Protein AF-A0A1F4ZDS2-F1 (afdb_monomer)

InterPro domains:
  IPR008972 Cupredoxin [G3DSA:2.60.40.420] (63-162)
  IPR008972 Cupredoxin [SSF49503] (67-162)
  IPR028096 EfeO-type cupredoxin-like domain [PF13473] (69-161)
  IPR033138 Multicopper oxidases, conserved site [PS00079] (139-159)
  IPR050845 Copper-binding electron transfer protein [PTHR38439] (119-162)

Foldseek 3Di:
DDDDDDDDDDDPDPPPPPDPVVVVVVVVVVVVVVVVVVVVCVVPVPDDDPDDDDDDDDDPDDPPPDPPDQDEAEEEWEDEQLEIVVQEDEEEAQHKYKYKYFYQYQAWWKKDFPVQRDIFPTDHH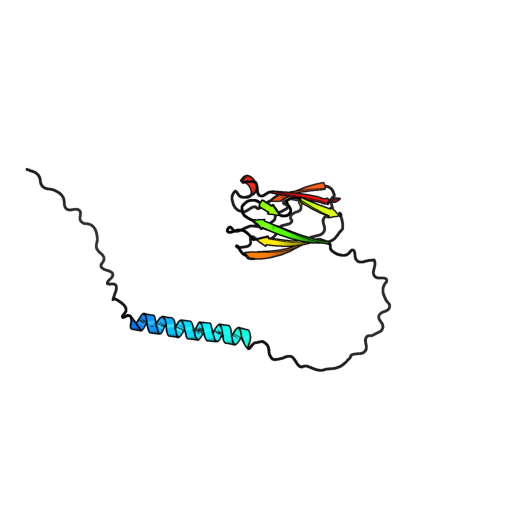GDMTIDMDHHHDFDKTKIATPPDCSVVVNHIGIYGYD

Sequence (162 aa):
MVSMEENNTQEKSYGYAKRPLWQWILLYAVIGIFLYGLIYYMFLAKKGGSGYSPQTSSPTSVPLAQSPAVSAREITIRGDEFKFDPAAITVSAGQPVTLTFINAGTYPHNFTVSDLNISTRTIQPGEQDTIQFTPDKPGQFTYTCTVDTHAASGMTGTLTVQ

Structure (mmCIF, N/CA/C/O backbone):
data_AF-A0A1F4ZDS2-F1
#
_entry.id   AF-A0A1F4ZDS2-F1
#
loop_
_atom_site.group_PDB
_atom_site.id
_atom_site.type_symbol
_atom_site.label_atom_id
_atom_site.label_alt_id
_atom_site.label_comp_id
_atom_site.label_asym_id
_atom_site.label_entity_id
_atom_site.label_seq_id
_atom_site.pdbx_PDB_ins_code
_atom_site.Cartn_x
_atom_site.Cartn_y
_atom_site.Cartn_z
_atom_site.occupancy
_atom_site.B_iso_or_equiv
_atom_site.auth_seq_id
_atom_site.auth_comp_id
_atom_site.auth_asym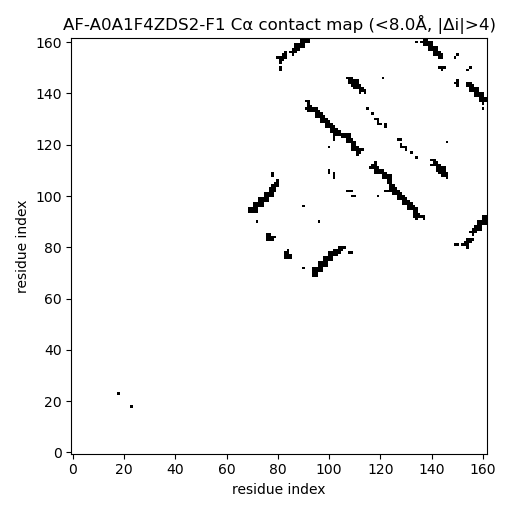_id
_atom_site.auth_atom_id
_atom_site.pdbx_PDB_model_num
ATOM 1 N N . MET A 1 1 ? 45.054 22.418 -56.371 1.00 46.25 1 MET A N 1
ATOM 2 C CA . MET A 1 1 ? 45.796 21.268 -55.817 1.00 46.25 1 MET A CA 1
ATOM 3 C C . MET A 1 1 ? 45.303 21.065 -54.400 1.00 46.25 1 MET A C 1
ATOM 5 O O . MET A 1 1 ? 45.358 21.998 -53.613 1.00 46.25 1 MET A O 1
ATOM 9 N N . VAL A 1 2 ? 44.693 19.909 -54.162 1.00 51.47 2 VAL A N 1
ATOM 10 C CA . VAL A 1 2 ? 44.126 19.460 -52.885 1.00 51.47 2 VAL A CA 1
ATOM 11 C C . VAL A 1 2 ? 45.240 18.836 -52.044 1.00 51.47 2 VAL A C 1
ATOM 13 O O . VAL A 1 2 ? 46.049 18.099 -52.598 1.00 51.47 2 VAL A O 1
ATOM 16 N N . SER A 1 3 ? 45.260 19.107 -50.739 1.00 51.66 3 SER A N 1
ATOM 17 C CA . SER A 1 3 ? 45.810 18.260 -49.657 1.00 51.66 3 SER A CA 1
ATOM 18 C C . SER A 1 3 ? 45.280 18.877 -48.347 1.00 51.66 3 SER A C 1
ATOM 20 O O . SER A 1 3 ? 45.660 19.999 -48.027 1.00 51.66 3 SER A O 1
ATOM 22 N N . MET A 1 4 ? 44.161 18.414 -47.770 1.00 50.72 4 MET A N 1
ATOM 23 C CA . MET A 1 4 ? 44.048 17.280 -46.823 1.00 50.72 4 MET A CA 1
ATOM 24 C C . MET A 1 4 ? 45.094 17.405 -45.702 1.00 50.72 4 MET A C 1
ATOM 26 O O . MET A 1 4 ? 46.286 17.326 -45.971 1.00 50.72 4 MET A O 1
ATOM 30 N N . GLU A 1 5 ? 44.691 17.958 -44.550 1.00 62.41 5 GLU A N 1
ATOM 31 C CA . GLU A 1 5 ? 44.323 17.211 -43.323 1.00 62.41 5 GLU A CA 1
ATOM 32 C C . GLU A 1 5 ? 45.507 16.436 -42.755 1.00 62.41 5 GLU A C 1
ATOM 34 O O . GLU A 1 5 ? 45.932 15.508 -43.413 1.00 62.41 5 GLU A O 1
ATOM 39 N N . GLU A 1 6 ? 45.955 16.760 -41.533 1.00 57.66 6 GLU A N 1
ATOM 40 C CA . GLU A 1 6 ? 46.107 15.760 -40.462 1.00 57.66 6 GLU A CA 1
ATOM 41 C C . GLU A 1 6 ? 45.951 16.427 -39.082 1.00 57.66 6 GLU A C 1
ATOM 43 O O . GLU A 1 6 ? 46.758 17.225 -38.603 1.00 57.66 6 GLU A O 1
ATOM 48 N N . ASN A 1 7 ? 44.819 16.091 -38.478 1.00 50.47 7 ASN A N 1
ATOM 49 C CA . ASN A 1 7 ? 44.415 16.298 -37.101 1.00 50.47 7 ASN A CA 1
ATOM 50 C C . ASN A 1 7 ? 45.331 15.484 -36.158 1.00 50.47 7 ASN A C 1
ATOM 52 O O . ASN A 1 7 ? 45.339 14.257 -36.199 1.00 50.47 7 ASN A O 1
ATOM 56 N N . ASN A 1 8 ? 46.053 16.168 -35.267 1.00 56.72 8 ASN A N 1
ATOM 57 C CA . ASN A 1 8 ? 46.831 15.558 -34.189 1.00 56.72 8 ASN A CA 1
ATOM 58 C C . ASN A 1 8 ? 45.913 15.187 -33.007 1.00 56.72 8 ASN A C 1
ATOM 60 O O . ASN A 1 8 ? 45.758 15.957 -32.054 1.00 56.72 8 ASN A O 1
ATOM 64 N N . THR A 1 9 ? 45.293 14.007 -33.085 1.00 54.84 9 THR A N 1
ATOM 65 C CA . THR A 1 9 ? 44.580 13.383 -31.963 1.00 54.84 9 THR A CA 1
ATOM 66 C C . THR A 1 9 ? 45.510 12.431 -31.203 1.00 54.84 9 THR A C 1
ATOM 68 O O . THR A 1 9 ? 46.026 11.466 -31.750 1.00 54.84 9 THR A O 1
ATOM 71 N N . GLN A 1 10 ? 45.687 12.741 -29.918 1.00 55.19 10 GLN A N 1
ATOM 72 C CA . GLN A 1 10 ? 45.987 11.873 -28.771 1.00 55.19 10 GLN A CA 1
ATOM 73 C C . GLN A 1 10 ? 46.086 10.352 -29.002 1.00 55.19 10 GLN A C 1
ATOM 75 O O . GLN A 1 10 ? 45.077 9.714 -29.280 1.00 55.19 10 GLN A O 1
ATOM 80 N N . GLU A 1 11 ? 47.206 9.752 -28.579 1.00 55.75 11 GLU A N 1
ATOM 81 C CA . GLU A 1 11 ? 47.196 8.414 -27.970 1.00 55.75 11 GLU A CA 1
ATOM 82 C C . GLU A 1 11 ? 48.114 8.360 -26.738 1.00 55.75 11 GLU A C 1
ATOM 84 O O . GLU A 1 11 ? 49.332 8.197 -26.819 1.00 55.75 11 GLU A O 1
ATOM 89 N N . LYS A 1 12 ? 47.517 8.471 -25.545 1.00 49.84 12 LYS A N 1
ATOM 90 C CA . LYS A 1 12 ? 48.138 7.958 -24.320 1.00 49.84 12 LYS A CA 1
ATOM 91 C C . LYS A 1 12 ? 47.954 6.443 -24.309 1.00 49.84 12 LYS A C 1
ATOM 93 O O . LYS A 1 12 ? 46.888 5.943 -23.960 1.00 49.84 12 LYS A O 1
ATOM 98 N N . SER A 1 13 ? 49.005 5.725 -24.690 1.00 49.47 13 SER A N 1
ATOM 99 C CA . SER A 1 13 ? 49.081 4.267 -24.608 1.00 49.47 13 SER A CA 1
ATOM 100 C C . SER A 1 13 ? 49.104 3.816 -23.143 1.00 49.47 13 SER A C 1
ATOM 102 O O . SER A 1 13 ? 50.153 3.712 -22.507 1.00 49.47 13 SER A O 1
ATOM 104 N N . TYR A 1 14 ? 47.925 3.561 -22.574 1.00 53.25 14 TYR A N 1
ATOM 105 C CA . TYR A 1 14 ? 47.802 2.710 -21.396 1.00 53.25 14 TYR A CA 1
ATOM 106 C C . TYR A 1 14 ? 47.907 1.266 -21.879 1.00 53.25 14 TYR A C 1
ATOM 108 O O . TYR A 1 14 ? 46.919 0.655 -22.281 1.00 53.25 14 TYR A O 1
ATOM 116 N N . GLY A 1 15 ? 49.132 0.739 -21.889 1.00 47.81 15 GLY A N 1
ATOM 117 C CA . GLY A 1 15 ? 49.407 -0.647 -22.242 1.00 47.81 15 GLY A CA 1
ATOM 118 C C . GLY A 1 15 ? 48.600 -1.598 -21.362 1.00 47.81 15 GLY A C 1
ATOM 119 O O . GLY A 1 15 ? 48.960 -1.866 -20.216 1.00 47.81 15 GLY A O 1
ATOM 120 N N . TYR A 1 16 ? 47.502 -2.122 -21.903 1.00 53.62 16 TYR A N 1
ATOM 121 C CA . TYR A 1 16 ? 46.755 -3.213 -21.299 1.00 53.62 16 TYR A CA 1
ATOM 122 C C . TYR A 1 16 ? 47.610 -4.472 -21.433 1.00 53.62 16 TYR A C 1
ATOM 124 O O . TYR A 1 16 ? 47.550 -5.185 -22.437 1.00 53.62 16 TYR A O 1
ATOM 132 N N . ALA A 1 17 ? 48.464 -4.728 -20.440 1.00 62.53 17 ALA A N 1
ATOM 133 C CA . ALA A 1 17 ? 49.139 -6.009 -20.321 1.00 62.53 17 ALA A CA 1
ATOM 134 C C . ALA A 1 17 ? 48.049 -7.087 -20.284 1.00 62.53 17 ALA A C 1
ATOM 136 O O . ALA A 1 17 ? 47.275 -7.165 -19.326 1.00 62.53 17 ALA A O 1
ATOM 137 N N . LYS A 1 18 ? 47.937 -7.863 -21.370 1.00 66.94 18 LYS A N 1
ATOM 138 C CA . LYS A 1 18 ? 46.955 -8.940 -21.502 1.00 66.94 18 LYS A CA 1
ATOM 139 C C . LYS A 1 18 ? 47.201 -9.924 -20.366 1.00 66.94 18 LYS A C 1
ATOM 141 O O . LYS A 1 18 ? 48.152 -10.701 -20.408 1.00 66.94 18 LYS A O 1
ATOM 146 N N . ARG A 1 19 ? 46.370 -9.846 -19.325 1.00 70.06 19 ARG A N 1
ATOM 147 C CA . ARG A 1 19 ? 46.440 -10.752 -18.181 1.00 70.06 19 ARG A CA 1
ATOM 148 C C . ARG A 1 19 ? 46.259 -12.174 -18.707 1.00 70.06 19 ARG A C 1
ATOM 150 O O . ARG A 1 19 ? 45.269 -12.433 -19.396 1.00 70.06 19 ARG A O 1
ATOM 157 N N . PRO A 1 20 ? 47.214 -13.076 -18.459 1.00 80.75 20 PRO A N 1
ATOM 158 C CA . PRO A 1 20 ? 47.160 -14.413 -19.021 1.00 80.75 20 PRO A CA 1
ATOM 159 C C . PRO A 1 20 ? 45.950 -15.166 -18.442 1.00 80.75 20 PRO A C 1
ATOM 161 O O . PRO A 1 20 ? 45.590 -14.969 -17.284 1.00 80.75 20 PRO A O 1
ATOM 164 N N . LEU A 1 21 ? 45.299 -16.015 -19.245 1.00 75.19 21 LEU A N 1
ATOM 165 C CA . LEU A 1 21 ? 44.008 -16.644 -18.904 1.00 75.19 21 LEU A CA 1
ATOM 166 C C . LEU A 1 21 ? 44.017 -17.414 -17.569 1.00 75.19 21 LEU A C 1
ATOM 168 O O . LEU A 1 21 ? 42.995 -17.476 -16.891 1.00 75.19 21 LEU A O 1
ATOM 172 N N . TRP A 1 22 ? 45.173 -17.925 -17.132 1.00 71.25 22 TRP A N 1
ATOM 173 C CA . TRP A 1 22 ? 45.322 -18.574 -15.824 1.00 71.25 22 TRP A CA 1
ATOM 174 C C . TRP A 1 22 ? 45.075 -17.628 -14.641 1.00 71.25 22 TRP A C 1
ATOM 176 O O . TRP A 1 22 ? 44.625 -18.077 -13.592 1.00 71.25 22 TRP A O 1
ATOM 186 N N . GLN A 1 23 ? 45.287 -16.319 -14.809 1.00 78.81 23 GLN A N 1
ATOM 187 C CA . GLN A 1 23 ? 44.981 -15.324 -13.783 1.00 78.81 23 GLN A CA 1
ATOM 188 C C . GLN A 1 23 ? 43.468 -15.193 -13.559 1.00 78.81 23 GLN A C 1
ATOM 190 O O . GLN A 1 23 ? 43.035 -15.030 -12.421 1.00 78.81 23 GLN A O 1
ATOM 195 N N . TRP A 1 24 ? 42.662 -15.317 -14.618 1.00 72.75 24 TRP A N 1
ATOM 196 C CA . TRP A 1 24 ? 41.202 -15.357 -14.505 1.00 72.75 24 TRP A CA 1
ATOM 197 C C . TRP A 1 24 ? 40.731 -16.666 -13.871 1.00 72.75 24 TRP A C 1
ATOM 199 O O . TRP A 1 24 ? 39.870 -16.638 -12.998 1.00 72.75 24 TRP A O 1
ATOM 209 N N . ILE A 1 25 ? 41.347 -17.798 -14.226 1.00 82.94 25 ILE A N 1
ATOM 210 C CA . ILE A 1 25 ? 41.047 -19.101 -13.610 1.00 82.94 25 ILE A CA 1
ATOM 211 C C . ILE A 1 25 ? 41.346 -19.075 -12.104 1.00 82.94 25 ILE A C 1
ATOM 213 O O . ILE A 1 25 ? 40.502 -19.480 -11.310 1.00 82.94 25 ILE A O 1
ATOM 217 N N . LEU A 1 26 ? 42.504 -18.544 -11.696 1.00 82.44 26 LEU A N 1
ATOM 218 C CA . LEU A 1 26 ? 42.841 -18.376 -10.280 1.00 82.44 26 LEU A CA 1
ATOM 219 C C . LEU A 1 26 ? 41.892 -17.407 -9.572 1.00 82.44 26 LEU A C 1
ATOM 221 O O . LEU A 1 26 ? 41.469 -17.689 -8.455 1.00 82.44 26 LEU A O 1
ATOM 225 N N . LEU A 1 27 ? 41.520 -16.298 -10.217 1.00 82.25 27 LEU A N 1
ATOM 226 C CA . LEU A 1 27 ? 40.573 -15.338 -9.652 1.00 82.25 27 LEU A CA 1
ATOM 227 C C . LEU A 1 27 ? 39.209 -15.994 -9.388 1.00 82.25 27 LEU A C 1
ATOM 229 O O . LEU A 1 27 ? 38.686 -15.881 -8.281 1.00 82.25 27 LEU A O 1
ATOM 233 N N . TYR A 1 28 ? 38.659 -16.726 -10.360 1.00 86.38 28 TYR A N 1
ATOM 234 C CA . TYR A 1 28 ? 37.380 -17.419 -10.193 1.00 86.38 28 TYR A CA 1
ATOM 235 C C . TYR A 1 28 ? 37.459 -18.581 -9.200 1.00 86.38 28 TYR A C 1
ATOM 237 O O . TYR A 1 28 ? 36.512 -18.784 -8.445 1.00 86.38 28 TYR A O 1
ATOM 245 N N . ALA A 1 29 ? 38.582 -19.303 -9.137 1.00 87.38 29 ALA A N 1
ATOM 246 C CA . ALA A 1 29 ? 38.790 -20.351 -8.140 1.00 87.38 29 ALA A CA 1
ATOM 247 C C . ALA A 1 29 ? 38.804 -19.779 -6.713 1.00 87.38 29 ALA A C 1
ATOM 249 O O . ALA A 1 29 ? 38.125 -20.304 -5.833 1.00 87.38 29 ALA A O 1
ATOM 250 N N . VAL A 1 30 ? 39.512 -18.666 -6.491 1.00 88.06 30 VAL A N 1
ATOM 251 C CA . VAL A 1 30 ? 39.552 -17.990 -5.185 1.00 88.06 30 VAL A CA 1
ATOM 252 C C . VAL A 1 30 ? 38.171 -17.449 -4.816 1.00 88.06 30 VAL A C 1
ATOM 254 O O . VAL A 1 30 ? 37.685 -17.729 -3.721 1.00 88.06 30 VAL A O 1
ATOM 257 N N . ILE A 1 31 ? 37.497 -16.745 -5.732 1.00 87.56 31 ILE A N 1
ATOM 258 C CA . ILE A 1 31 ? 36.137 -16.229 -5.505 1.00 87.56 31 ILE A CA 1
ATOM 259 C C . ILE A 1 31 ? 35.165 -17.378 -5.196 1.00 87.56 31 ILE A C 1
ATOM 261 O O . ILE A 1 31 ? 34.388 -17.280 -4.249 1.00 87.56 31 ILE A O 1
ATOM 265 N N . GLY A 1 32 ? 35.242 -18.490 -5.930 1.00 86.62 32 GLY A N 1
ATOM 266 C CA . GLY A 1 32 ? 34.416 -19.676 -5.700 1.00 86.62 32 GLY A CA 1
ATOM 267 C C . GLY A 1 32 ? 34.635 -20.311 -4.324 1.00 86.62 32 GLY A C 1
ATOM 268 O O . GLY A 1 32 ? 33.661 -20.661 -3.662 1.00 86.62 32 GLY A O 1
ATOM 269 N N . ILE A 1 33 ? 35.884 -20.395 -3.852 1.00 90.62 33 ILE A N 1
ATOM 270 C CA . ILE A 1 33 ? 36.213 -20.906 -2.508 1.00 90.62 33 ILE A CA 1
ATOM 271 C C . ILE A 1 33 ? 35.629 -19.997 -1.418 1.00 90.62 33 ILE A C 1
ATOM 273 O O . ILE A 1 33 ? 35.041 -20.498 -0.458 1.00 90.62 33 ILE A O 1
ATOM 277 N N . PHE A 1 34 ? 35.731 -18.673 -1.573 1.00 90.50 34 PHE A N 1
ATOM 278 C CA . PHE A 1 34 ? 35.151 -17.722 -0.619 1.00 90.50 34 PHE A CA 1
ATOM 279 C C . PHE A 1 34 ? 33.618 -17.768 -0.609 1.00 90.50 34 PHE A C 1
ATOM 281 O O . PHE A 1 34 ? 33.022 -17.797 0.467 1.00 90.50 34 PHE A O 1
ATOM 288 N N . LEU A 1 35 ? 32.973 -17.831 -1.779 1.00 88.31 35 LEU A N 1
ATOM 289 C CA . LEU A 1 35 ? 31.514 -17.943 -1.887 1.00 88.31 35 LEU A CA 1
ATOM 290 C C . LEU A 1 35 ? 31.000 -19.261 -1.296 1.00 88.31 35 LEU A C 1
ATOM 292 O O . LEU A 1 35 ? 30.041 -19.256 -0.527 1.00 88.31 35 LEU A O 1
ATOM 296 N N . TYR A 1 36 ? 31.664 -20.379 -1.595 1.00 87.69 36 TYR A N 1
ATOM 297 C CA . TYR A 1 36 ? 31.318 -21.680 -1.025 1.00 87.69 36 TYR A CA 1
ATOM 298 C C . TYR A 1 36 ? 31.512 -21.698 0.497 1.00 87.69 36 TYR A C 1
ATOM 300 O O . TYR A 1 36 ? 30.635 -22.165 1.219 1.00 87.69 36 TYR A O 1
ATOM 308 N N . GLY A 1 37 ? 32.613 -21.128 0.999 1.00 86.00 37 GLY A N 1
ATOM 309 C CA . GLY A 1 37 ? 32.868 -20.987 2.433 1.00 86.00 37 GLY A CA 1
ATOM 310 C C . GLY A 1 37 ? 31.830 -20.118 3.149 1.00 86.00 37 GLY A C 1
ATOM 311 O O . GLY A 1 37 ? 31.383 -20.482 4.233 1.00 86.00 37 GLY A O 1
ATOM 312 N N . LEU A 1 38 ? 31.392 -19.015 2.530 1.00 84.50 38 LEU A N 1
ATOM 313 C CA . LEU A 1 38 ? 30.351 -18.131 3.066 1.00 84.50 38 LEU A CA 1
ATOM 314 C C . LEU A 1 38 ? 28.990 -18.842 3.145 1.00 84.50 38 LEU A C 1
ATOM 316 O O . LEU A 1 38 ? 28.328 -18.793 4.181 1.00 84.50 38 LEU A O 1
ATOM 320 N N . ILE A 1 39 ? 28.595 -19.541 2.077 1.00 82.19 39 ILE A N 1
ATOM 321 C CA . ILE A 1 39 ? 27.348 -20.320 2.030 1.00 82.19 39 ILE A CA 1
ATOM 322 C C . ILE A 1 39 ? 27.396 -21.461 3.055 1.00 82.19 39 ILE A C 1
ATOM 324 O O . ILE A 1 39 ? 26.447 -21.649 3.817 1.00 82.19 39 ILE A O 1
ATOM 328 N N . TYR A 1 40 ? 28.519 -22.181 3.132 1.00 84.62 40 TYR A N 1
ATOM 329 C CA . TYR A 1 40 ? 28.739 -23.236 4.121 1.00 84.62 40 TYR A CA 1
ATOM 330 C C . TYR A 1 40 ? 28.664 -22.694 5.557 1.00 84.62 40 TYR A C 1
ATOM 332 O O . TYR A 1 40 ? 28.008 -23.294 6.408 1.00 84.62 40 TYR A O 1
ATOM 340 N N . TYR A 1 41 ? 29.256 -21.527 5.826 1.00 79.75 41 TYR A N 1
ATOM 341 C CA . TYR A 1 41 ? 29.212 -20.869 7.134 1.00 79.75 41 TYR A CA 1
ATOM 342 C C . TYR A 1 41 ? 27.793 -20.426 7.525 1.00 79.75 41 TYR A C 1
ATOM 344 O O . TYR A 1 41 ? 27.366 -20.667 8.655 1.00 79.75 41 TYR A O 1
ATOM 352 N N . MET A 1 42 ? 27.020 -19.860 6.589 1.00 74.38 42 MET A N 1
ATOM 353 C CA . MET A 1 42 ? 25.616 -19.492 6.826 1.00 74.38 42 MET A CA 1
ATOM 354 C C . MET A 1 42 ? 24.721 -20.711 7.100 1.00 74.38 42 MET A C 1
ATOM 356 O O . MET A 1 42 ? 23.734 -20.590 7.824 1.00 74.38 42 MET A O 1
ATOM 360 N N . PHE A 1 43 ? 25.075 -21.892 6.580 1.00 67.06 43 PHE A N 1
ATOM 361 C CA . PHE A 1 43 ? 24.330 -23.133 6.817 1.00 67.06 43 PHE A CA 1
ATOM 362 C C . PHE A 1 43 ? 24.779 -23.889 8.084 1.00 67.06 43 PHE A C 1
ATOM 364 O O . PHE A 1 43 ? 23.977 -24.601 8.691 1.00 67.06 43 PHE A O 1
ATOM 371 N N . LEU A 1 44 ? 26.031 -23.719 8.532 1.00 65.12 44 LEU A N 1
ATOM 372 C CA . LEU A 1 44 ? 26.556 -24.352 9.753 1.00 65.12 44 LEU A CA 1
ATOM 373 C C . LEU A 1 44 ? 26.381 -23.509 11.026 1.00 65.12 44 LEU A C 1
ATOM 375 O O . LEU A 1 44 ? 26.462 -24.058 12.125 1.00 65.12 44 LEU A O 1
ATOM 379 N N . ALA A 1 45 ? 26.045 -22.221 10.911 1.00 59.41 45 ALA A N 1
ATOM 380 C CA . ALA A 1 45 ? 25.733 -21.343 12.046 1.00 59.41 45 ALA A CA 1
ATOM 381 C C . ALA A 1 45 ? 24.394 -21.663 12.760 1.00 59.41 45 ALA A C 1
ATOM 383 O O . ALA A 1 45 ? 23.911 -20.869 13.565 1.00 59.41 45 ALA A O 1
ATOM 384 N N . LYS A 1 46 ? 23.796 -22.841 12.525 1.00 59.06 46 LYS A N 1
ATOM 385 C CA . LYS A 1 46 ? 22.618 -23.334 13.253 1.00 59.06 46 LYS A CA 1
ATOM 386 C C . LYS A 1 46 ? 22.845 -24.729 13.838 1.00 59.06 46 LYS A C 1
ATOM 388 O O . LYS A 1 46 ? 22.147 -25.673 13.486 1.00 59.06 46 LYS A O 1
ATOM 393 N N . LYS A 1 47 ? 23.778 -24.860 14.784 1.00 59.75 47 LYS A N 1
ATOM 394 C CA . LYS A 1 47 ? 23.734 -25.905 15.825 1.00 59.75 47 LYS A CA 1
ATOM 395 C C . LYS A 1 47 ? 24.347 -25.375 17.119 1.00 59.75 47 LYS A C 1
ATOM 397 O O . LYS A 1 47 ? 25.559 -25.344 17.270 1.00 59.75 47 LYS A O 1
ATOM 402 N N . GLY A 1 48 ? 23.492 -24.986 18.058 1.00 55.84 48 GLY A N 1
ATOM 403 C CA . GLY A 1 48 ? 23.909 -24.611 19.406 1.00 55.84 48 GLY A CA 1
ATOM 404 C C . GLY A 1 48 ? 22.753 -24.015 20.192 1.00 55.84 48 GLY A C 1
ATOM 405 O O . GLY A 1 48 ? 22.564 -22.808 20.181 1.00 55.84 48 GLY A O 1
ATOM 406 N N . GLY A 1 49 ? 21.951 -24.866 20.834 1.00 51.84 49 GLY A N 1
ATOM 407 C CA . GLY A 1 49 ? 20.832 -24.399 21.650 1.00 51.84 49 GLY A CA 1
ATOM 408 C C . GLY A 1 49 ? 20.058 -25.492 22.380 1.00 51.84 49 GLY A C 1
ATOM 409 O O . GLY A 1 49 ? 18.858 -25.348 22.559 1.00 51.84 49 GLY A O 1
ATOM 410 N N . SER A 1 50 ? 20.709 -26.582 22.796 1.00 56.12 50 SER A N 1
ATOM 411 C CA . SER A 1 50 ? 20.121 -27.510 23.772 1.00 56.12 50 SER A CA 1
ATOM 412 C C . SER A 1 50 ? 20.534 -27.065 25.173 1.00 56.12 50 SER A C 1
ATOM 414 O O . SER A 1 50 ? 21.414 -27.657 25.791 1.00 56.12 50 SER A O 1
ATOM 416 N N . GLY A 1 51 ? 19.945 -25.962 25.632 1.00 47.97 51 GLY A N 1
ATOM 417 C CA . GLY A 1 51 ? 20.057 -25.484 27.007 1.00 47.97 51 GLY A CA 1
ATOM 418 C C . GLY A 1 51 ? 18.782 -25.824 27.765 1.00 47.97 51 GLY A C 1
ATOM 419 O O . GLY A 1 51 ? 17.800 -25.097 27.683 1.00 47.97 51 GLY A O 1
ATOM 420 N N . TYR A 1 52 ? 18.794 -26.948 28.473 1.00 46.34 52 TYR A N 1
ATOM 421 C CA . TYR A 1 52 ? 17.775 -27.309 29.454 1.00 46.34 52 T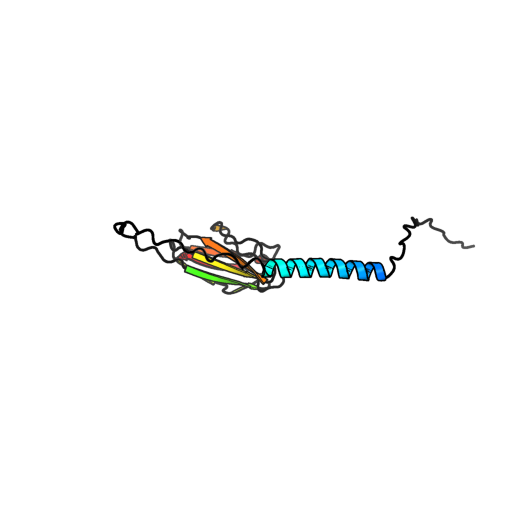YR A CA 1
ATOM 422 C C . TYR A 1 52 ? 18.086 -26.570 30.764 1.00 46.34 52 TYR A C 1
ATOM 424 O O . TYR A 1 52 ? 19.181 -26.741 31.295 1.00 46.34 52 TYR A O 1
ATOM 432 N N . SER A 1 53 ? 17.163 -25.757 31.288 1.00 48.62 53 SER A N 1
ATOM 433 C CA . SER A 1 53 ? 17.112 -25.373 32.712 1.00 48.62 53 SER A CA 1
ATOM 434 C C . SER A 1 53 ? 15.788 -24.658 33.034 1.00 48.62 53 SER A C 1
ATOM 436 O O . SER A 1 53 ? 15.078 -24.257 32.115 1.00 48.62 53 SER A O 1
ATOM 438 N N . PRO A 1 54 ? 15.375 -24.587 34.307 1.00 51.16 54 PRO A N 1
ATOM 439 C CA . PRO A 1 54 ? 14.248 -25.335 34.831 1.00 51.16 54 PRO A CA 1
ATOM 440 C C . PRO A 1 54 ? 12.999 -24.458 34.926 1.00 51.16 54 PRO A C 1
ATOM 442 O O . PRO A 1 54 ? 13.065 -23.229 34.921 1.00 51.16 54 PRO A O 1
ATOM 445 N N . GLN A 1 55 ? 11.847 -25.111 35.070 1.00 51.72 55 GLN A N 1
ATOM 446 C CA . GLN A 1 55 ? 10.580 -24.462 35.383 1.00 51.72 55 GLN A CA 1
ATOM 447 C C . GLN A 1 55 ? 10.725 -23.637 36.667 1.00 51.72 55 GLN A C 1
ATOM 449 O O . GLN A 1 55 ? 10.720 -24.164 37.777 1.00 51.72 55 GLN A O 1
ATOM 454 N N . THR A 1 56 ? 10.850 -22.325 36.498 1.00 48.00 56 THR A N 1
ATOM 455 C CA . THR A 1 56 ? 10.572 -21.366 37.559 1.00 48.00 56 THR A CA 1
ATOM 456 C C . THR A 1 56 ? 9.056 -21.294 37.653 1.00 48.00 56 THR A C 1
ATOM 458 O O . THR A 1 56 ? 8.389 -20.882 36.705 1.00 48.00 56 THR A O 1
ATOM 461 N N . SER A 1 57 ? 8.509 -21.782 38.762 1.00 58.50 57 SER A N 1
ATOM 462 C CA . SER A 1 57 ? 7.101 -21.655 39.120 1.00 58.50 57 SER A CA 1
ATOM 463 C C . SER A 1 57 ? 6.649 -20.209 38.935 1.00 58.50 57 SER A C 1
ATOM 465 O O . SER A 1 57 ? 7.141 -19.309 39.619 1.00 58.50 57 SER A O 1
ATOM 467 N N . SER A 1 58 ? 5.729 -20.002 37.993 1.00 59.22 58 SER A N 1
ATOM 468 C CA . SER A 1 58 ? 5.016 -18.746 37.804 1.00 59.22 58 SER A CA 1
ATOM 469 C C . SER A 1 58 ? 4.454 -18.290 39.152 1.00 59.22 58 SER A C 1
ATOM 471 O O . SER A 1 58 ? 3.755 -19.078 39.795 1.00 59.22 58 SER A O 1
ATOM 473 N N . PRO A 1 59 ? 4.690 -17.048 39.607 1.00 61.62 59 PRO A N 1
ATOM 474 C CA . PRO A 1 59 ? 3.754 -16.477 40.554 1.00 61.62 59 PRO A CA 1
ATOM 475 C C . PRO A 1 59 ? 2.403 -16.431 39.839 1.00 61.62 59 PRO A C 1
ATOM 477 O O . PRO A 1 59 ? 2.318 -15.964 38.702 1.00 61.62 59 PRO A O 1
ATOM 480 N N . THR A 1 60 ? 1.365 -16.961 40.481 1.00 60.41 60 THR A N 1
ATOM 481 C CA . THR A 1 60 ? -0.030 -16.748 40.097 1.00 60.41 60 THR A CA 1
ATOM 482 C C . THR A 1 60 ? -0.266 -15.241 40.038 1.00 60.41 60 THR A C 1
ATOM 484 O O . THR A 1 60 ? -0.555 -14.606 41.052 1.00 60.41 60 THR A O 1
ATOM 487 N N . SER A 1 61 ? -0.084 -14.644 38.862 1.00 65.06 61 SER A N 1
ATOM 488 C CA . SER A 1 61 ? -0.562 -13.305 38.588 1.00 65.06 61 SER A CA 1
ATOM 489 C C . SER A 1 61 ? -2.077 -13.403 38.543 1.00 65.06 61 SER A C 1
ATOM 491 O O . SER A 1 61 ? -2.664 -14.132 37.744 1.00 65.06 61 SER A O 1
ATOM 493 N N . VAL A 1 62 ? -2.712 -12.692 39.467 1.00 63.97 62 VAL A N 1
ATOM 494 C CA . VAL A 1 62 ? -4.130 -12.352 39.390 1.00 63.97 62 VAL A CA 1
ATOM 495 C C . VAL A 1 62 ? -4.395 -11.894 37.952 1.00 63.97 62 VAL A C 1
ATOM 497 O O . VAL A 1 62 ? -3.656 -11.024 37.478 1.00 63.97 62 VAL A O 1
ATOM 500 N N . PRO A 1 63 ? -5.373 -12.457 37.222 1.00 63.28 63 PRO A N 1
ATOM 501 C CA . PRO A 1 63 ? -5.687 -11.943 35.907 1.00 63.28 63 PRO A CA 1
ATOM 502 C C . PRO A 1 63 ? -6.246 -10.536 36.120 1.00 63.28 63 PRO A C 1
ATOM 504 O O . PRO A 1 63 ? -7.405 -10.370 36.499 1.00 63.28 63 PRO A O 1
ATOM 507 N N . LEU A 1 64 ? -5.411 -9.507 35.916 1.00 56.78 64 LEU A N 1
ATOM 508 C CA . LEU A 1 64 ? -5.924 -8.193 35.556 1.00 56.78 64 LEU A CA 1
ATOM 509 C C . LEU A 1 64 ? -6.826 -8.467 34.363 1.00 56.78 64 LEU A C 1
ATOM 511 O O . LEU A 1 64 ? -6.357 -9.041 33.380 1.00 56.78 64 LEU A O 1
ATOM 515 N N . ALA A 1 65 ? -8.108 -8.137 34.498 1.00 62.72 65 ALA A N 1
ATOM 516 C CA . ALA A 1 65 ? -9.070 -8.220 33.419 1.00 62.72 65 ALA A CA 1
ATOM 517 C C . ALA A 1 65 ? -8.423 -7.617 32.168 1.00 62.72 65 ALA A C 1
ATOM 519 O O . ALA 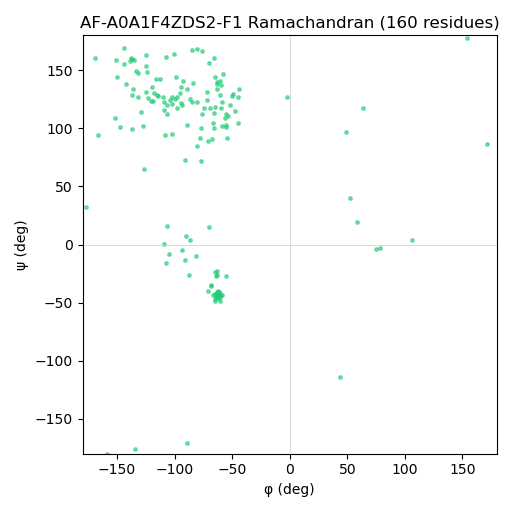A 1 65 ? -8.213 -6.407 32.084 1.00 62.72 65 ALA A O 1
ATOM 520 N N . GLN A 1 66 ? -8.015 -8.485 31.243 1.00 53.00 66 GLN A N 1
ATOM 521 C CA . GLN A 1 66 ? -7.524 -8.068 29.947 1.00 53.00 66 GLN A C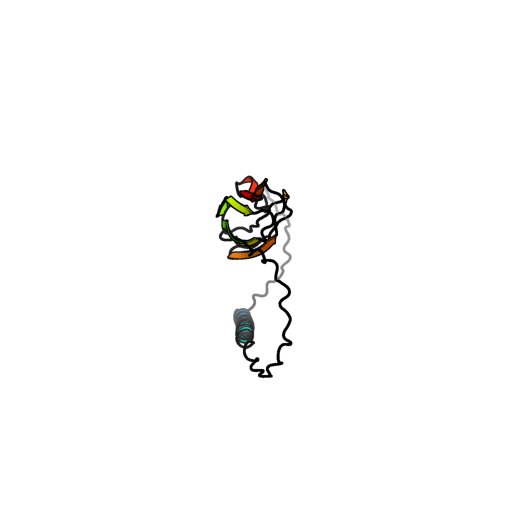A 1
ATOM 522 C C . GLN A 1 66 ? -8.751 -7.466 29.280 1.00 53.00 66 GLN A C 1
ATOM 524 O O . GLN A 1 66 ? -9.669 -8.196 28.904 1.00 53.00 66 GLN A O 1
ATOM 529 N N . SER A 1 67 ? -8.813 -6.132 29.207 1.00 62.19 67 SER A N 1
ATOM 530 C CA . SER A 1 67 ? -9.712 -5.472 28.263 1.00 62.19 67 SER A CA 1
ATOM 531 C C . SER A 1 67 ? -9.571 -6.208 26.935 1.00 62.19 67 SER A C 1
ATOM 533 O O . SER A 1 67 ? -8.433 -6.515 26.567 1.00 62.19 67 SER A O 1
ATOM 535 N N . PRO A 1 68 ? -10.674 -6.550 26.249 1.00 58.75 68 PRO A N 1
ATOM 536 C CA . PRO A 1 68 ? -10.593 -7.328 25.024 1.00 58.75 68 PRO A CA 1
ATOM 537 C C . PRO A 1 68 ? -9.623 -6.624 24.075 1.00 58.75 68 PRO A C 1
ATOM 539 O O . PRO A 1 68 ? -9.890 -5.515 23.613 1.00 58.75 68 PRO A O 1
ATOM 542 N N . ALA A 1 69 ? -8.456 -7.231 23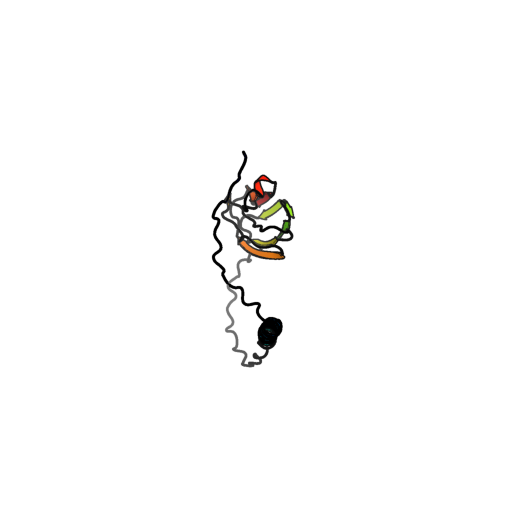.852 1.00 69.19 69 ALA A N 1
ATOM 543 C CA . ALA A 1 69 ? -7.489 -6.711 22.908 1.00 69.19 69 ALA A CA 1
ATOM 544 C C . ALA A 1 69 ? -8.141 -6.833 21.532 1.00 69.19 69 ALA A C 1
ATOM 546 O O . ALA A 1 69 ? -8.430 -7.940 21.075 1.00 69.19 69 ALA A O 1
ATOM 547 N N . VAL A 1 70 ? -8.443 -5.696 20.904 1.00 76.44 70 VAL A N 1
ATOM 548 C CA . VAL A 1 70 ? -8.971 -5.680 19.540 1.00 76.44 70 VAL A CA 1
ATOM 549 C C . VAL A 1 70 ? -7.925 -6.347 18.651 1.00 76.44 70 VAL A C 1
ATOM 551 O O . VAL A 1 70 ? -6.791 -5.877 18.562 1.00 76.44 70 VAL A O 1
ATOM 554 N N . SER A 1 71 ? -8.285 -7.470 18.030 1.00 87.06 71 SER A N 1
ATOM 555 C CA . SER A 1 71 ? -7.378 -8.207 17.152 1.00 87.06 71 SER A CA 1
ATOM 556 C C . SER A 1 71 ? -6.998 -7.348 15.949 1.00 87.06 71 SER A C 1
ATOM 558 O O . SER A 1 71 ? -7.875 -6.756 15.307 1.00 87.06 71 SER A O 1
ATOM 560 N N . ALA A 1 72 ? -5.703 -7.313 15.629 1.00 92.75 72 ALA A N 1
ATOM 561 C CA . ALA A 1 72 ? -5.207 -6.600 14.464 1.00 92.75 72 ALA A CA 1
ATOM 562 C C . ALA A 1 72 ? -5.763 -7.210 13.169 1.00 92.75 72 ALA A C 1
ATOM 564 O O . ALA A 1 72 ? -5.854 -8.430 13.029 1.00 92.75 72 ALA A O 1
ATOM 565 N N . ARG A 1 73 ? -6.126 -6.357 12.213 1.00 95.81 73 ARG A N 1
ATOM 566 C CA . ARG A 1 73 ? -6.535 -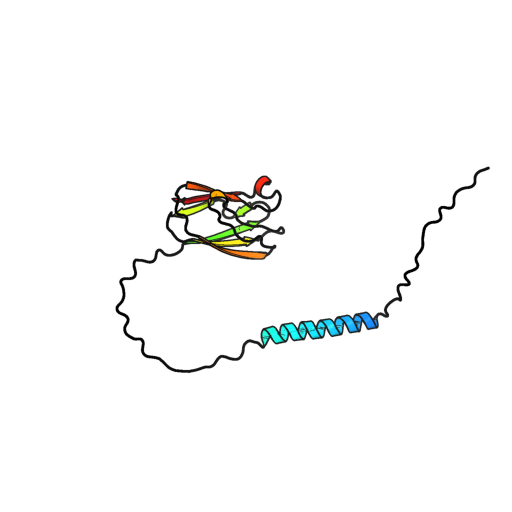6.756 10.871 1.00 95.81 73 ARG A CA 1
ATOM 567 C C . ARG A 1 73 ? -5.307 -6.933 9.991 1.00 95.81 73 ARG A C 1
ATOM 569 O O . ARG A 1 73 ? -4.551 -5.987 9.795 1.00 95.81 73 ARG A O 1
ATOM 576 N N . GLU A 1 74 ? -5.138 -8.118 9.425 1.00 97.75 74 GLU A N 1
ATOM 577 C CA . GLU A 1 74 ? -4.064 -8.396 8.471 1.00 97.75 74 GLU A CA 1
ATOM 578 C C . GLU A 1 74 ? -4.517 -8.099 7.039 1.00 97.75 74 GLU A C 1
ATOM 580 O O . GLU A 1 74 ? -5.621 -8.468 6.629 1.00 97.75 74 GLU A O 1
ATOM 585 N N . ILE A 1 75 ? -3.673 -7.406 6.276 1.00 97.88 75 ILE A N 1
ATOM 586 C CA . ILE A 1 75 ? -3.924 -7.045 4.879 1.00 97.88 75 ILE A CA 1
ATOM 587 C C . ILE A 1 75 ? -2.653 -7.299 4.079 1.00 97.88 75 ILE A C 1
ATOM 589 O O . ILE A 1 75 ? -1.581 -6.837 4.458 1.00 97.88 75 ILE A O 1
ATOM 593 N N . THR A 1 76 ? -2.792 -7.946 2.926 1.00 98.69 76 THR A N 1
ATOM 594 C CA . THR A 1 76 ? -1.715 -8.057 1.940 1.00 98.69 76 THR A CA 1
ATOM 595 C C . THR A 1 76 ? -2.109 -7.310 0.677 1.00 98.69 76 THR A C 1
ATOM 597 O O . THR A 1 76 ? -3.176 -7.571 0.122 1.00 98.69 76 THR A O 1
ATOM 600 N N . ILE A 1 77 ? -1.242 -6.410 0.213 1.00 98.62 77 ILE A N 1
ATOM 601 C CA . ILE A 1 77 ? -1.381 -5.710 -1.068 1.00 98.62 77 ILE A CA 1
ATOM 602 C C . ILE A 1 77 ? -0.192 -6.080 -1.950 1.00 98.62 77 ILE A C 1
ATOM 604 O O . ILE A 1 77 ? 0.961 -5.998 -1.526 1.00 98.62 77 ILE A O 1
ATOM 608 N N . ARG A 1 78 ? -0.469 -6.476 -3.189 1.00 98.56 78 ARG A N 1
ATOM 609 C CA . ARG A 1 78 ? 0.534 -6.687 -4.232 1.00 98.56 78 ARG A CA 1
ATOM 610 C C . ARG A 1 78 ? 0.611 -5.454 -5.121 1.00 98.56 78 ARG A C 1
ATOM 612 O O . ARG A 1 78 ? -0.406 -4.986 -5.618 1.00 98.56 78 ARG A O 1
ATOM 619 N N . GLY A 1 79 ? 1.811 -4.924 -5.301 1.00 97.25 79 GLY A N 1
ATOM 620 C CA . GLY A 1 79 ? 2.128 -3.963 -6.348 1.00 97.25 79 GLY A CA 1
ATOM 621 C C . GLY A 1 79 ? 2.686 -4.700 -7.555 1.00 97.25 79 GLY A C 1
ATOM 622 O O . GLY A 1 79 ? 3.515 -5.589 -7.401 1.00 97.25 79 GLY A O 1
ATOM 623 N N . ASP A 1 80 ? 2.227 -4.332 -8.733 1.00 93.88 80 ASP A N 1
ATOM 624 C CA . ASP A 1 80 ? 2.746 -4.776 -10.028 1.00 93.88 80 ASP A CA 1
ATOM 625 C C . ASP A 1 80 ? 2.875 -3.513 -10.905 1.00 93.88 80 ASP A C 1
ATOM 627 O O . ASP A 1 80 ? 2.634 -2.408 -10.395 1.00 93.88 80 ASP A O 1
ATOM 631 N N . GLU A 1 81 ? 3.254 -3.607 -12.181 1.00 91.44 81 GLU A N 1
ATOM 632 C CA . GLU A 1 81 ? 3.472 -2.402 -12.989 1.00 91.44 81 GLU A CA 1
ATOM 633 C C . GLU A 1 81 ? 2.235 -1.493 -13.001 1.00 91.44 81 GLU A C 1
ATOM 635 O O . GLU A 1 81 ? 1.177 -1.814 -13.548 1.00 91.44 81 GLU A O 1
ATOM 640 N N . PHE A 1 82 ? 2.407 -0.331 -12.370 1.00 93.06 82 PHE A N 1
ATOM 641 C CA . PHE A 1 82 ? 1.442 0.757 -12.269 1.00 93.06 82 PHE A CA 1
ATOM 642 C C . PHE A 1 82 ? 0.094 0.409 -11.617 1.00 93.06 82 PHE A C 1
ATOM 644 O O . PHE A 1 82 ? -0.869 1.156 -11.786 1.00 93.06 82 PHE A O 1
ATOM 651 N N . LYS A 1 83 ? -0.005 -0.684 -10.850 1.00 96.56 83 LYS A N 1
ATOM 652 C CA . LYS A 1 83 ? -1.270 -1.100 -10.216 1.00 96.56 83 LYS A CA 1
ATOM 653 C C . LYS A 1 83 ? -1.073 -1.705 -8.829 1.00 96.56 83 LYS A C 1
ATOM 655 O O . LYS A 1 83 ? -0.031 -2.281 -8.521 1.00 96.56 83 LYS A O 1
ATOM 660 N N . PHE A 1 84 ? -2.125 -1.624 -8.021 1.00 98.44 84 PHE A N 1
ATOM 661 C CA . PHE A 1 84 ? -2.243 -2.327 -6.747 1.00 98.44 84 PHE A CA 1
ATOM 662 C C . PHE A 1 84 ? -3.339 -3.393 -6.815 1.00 98.44 84 PHE A C 1
ATOM 664 O O . PHE A 1 84 ? -4.395 -3.164 -7.405 1.00 98.44 84 PHE A O 1
ATOM 671 N N . ASP A 1 85 ? -3.105 -4.527 -6.163 1.00 97.88 85 ASP A N 1
ATOM 672 C CA . ASP A 1 85 ? -4.079 -5.594 -5.958 1.00 97.88 85 ASP A CA 1
ATOM 673 C C . ASP A 1 85 ? -4.140 -5.992 -4.467 1.00 97.88 85 ASP A C 1
ATOM 675 O O . ASP A 1 85 ? -3.155 -6.506 -3.928 1.00 97.88 85 ASP A O 1
ATOM 679 N N . PRO A 1 86 ? -5.263 -5.752 -3.769 1.00 98.31 86 PRO A N 1
ATOM 680 C CA . PRO A 1 86 ? -6.464 -5.087 -4.274 1.00 98.31 86 PRO A CA 1
ATOM 681 C C . PRO A 1 86 ? -6.248 -3.584 -4.527 1.00 98.31 86 PRO A C 1
ATOM 683 O O . PRO A 1 86 ? -5.408 -2.937 -3.898 1.00 98.31 86 PRO A O 1
ATOM 686 N N . ALA A 1 87 ? -7.061 -3.009 -5.418 1.00 97.38 87 ALA A N 1
ATOM 687 C CA . ALA A 1 87 ? -7.108 -1.562 -5.672 1.00 97.38 87 ALA A CA 1
ATOM 688 C C . ALA A 1 87 ? -7.969 -0.792 -4.648 1.00 97.38 87 ALA A C 1
ATOM 690 O O . ALA A 1 87 ? -7.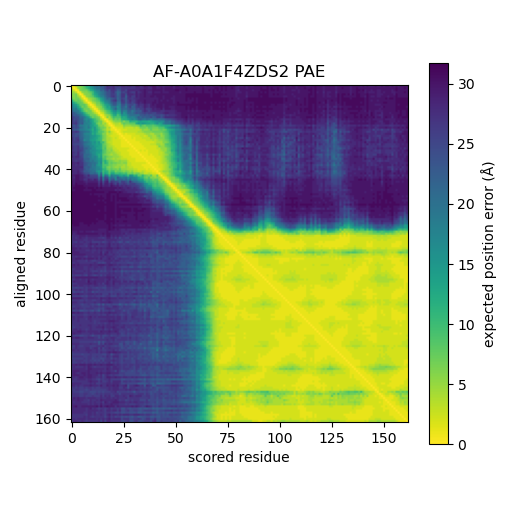946 0.437 -4.616 1.00 97.38 87 ALA A O 1
ATOM 691 N N . ALA A 1 88 ? -8.714 -1.502 -3.795 1.00 98.25 88 ALA A N 1
ATOM 692 C CA . ALA A 1 88 ? -9.454 -0.915 -2.688 1.00 98.25 88 ALA A CA 1
ATOM 693 C C . ALA A 1 88 ? -9.411 -1.813 -1.444 1.00 98.25 88 ALA A C 1
ATOM 695 O O . ALA A 1 88 ? -9.594 -3.028 -1.538 1.00 98.25 88 ALA A O 1
ATOM 696 N N . ILE A 1 89 ? -9.221 -1.208 -0.271 1.00 98.31 89 ILE A N 1
ATOM 697 C CA . ILE A 1 89 ? -9.285 -1.878 1.033 1.00 98.31 89 ILE A CA 1
ATOM 698 C C . ILE A 1 89 ? -10.160 -1.087 2.009 1.00 98.31 89 ILE A C 1
ATOM 700 O O . ILE A 1 89 ? -10.189 0.139 1.979 1.00 98.31 89 ILE A O 1
ATOM 704 N N . THR A 1 90 ? -10.840 -1.793 2.913 1.00 98.38 90 THR A N 1
ATOM 705 C CA . THR A 1 90 ? -11.699 -1.189 3.948 1.00 98.38 90 THR A CA 1
ATOM 706 C C . THR A 1 90 ? -11.262 -1.632 5.333 1.00 98.38 90 THR A C 1
ATOM 708 O O . THR A 1 90 ? -11.183 -2.833 5.548 1.00 98.38 90 THR A O 1
ATOM 711 N N . VAL A 1 91 ? -10.993 -0.720 6.263 1.00 97.62 91 VAL A N 1
ATOM 712 C CA . VAL A 1 91 ? -10.597 -0.983 7.664 1.00 97.62 91 VAL A CA 1
ATOM 713 C C . VAL A 1 91 ? -11.548 -0.267 8.625 1.00 97.62 91 VAL A C 1
ATOM 715 O O . VAL A 1 91 ? -12.246 0.655 8.213 1.00 97.62 91 VAL A O 1
ATOM 718 N N . SER A 1 92 ? -11.567 -0.659 9.899 1.00 97.00 92 SER A N 1
ATOM 719 C CA . SER A 1 92 ? -12.325 0.053 10.936 1.00 97.00 92 SER A CA 1
ATOM 720 C C . SER A 1 92 ? -11.465 1.090 11.655 1.00 97.00 92 SER A C 1
ATOM 722 O O . SER A 1 92 ? -10.302 0.824 11.974 1.00 97.00 92 SER A O 1
ATOM 724 N N . ALA A 1 93 ? -12.043 2.250 11.961 1.00 96.75 93 ALA A N 1
ATOM 725 C CA . ALA A 1 93 ? -11.424 3.227 12.844 1.00 96.75 93 ALA A CA 1
ATOM 726 C C . ALA A 1 93 ? -11.168 2.609 14.231 1.00 96.75 93 ALA A C 1
ATOM 728 O O . ALA A 1 93 ? -11.994 1.876 14.777 1.00 96.75 93 ALA A O 1
ATOM 729 N N . GLY A 1 94 ? -9.996 2.876 14.799 1.00 95.38 94 GLY A N 1
ATOM 730 C CA . GLY A 1 94 ? -9.543 2.325 16.075 1.00 95.38 94 GLY A CA 1
ATOM 731 C C . GLY A 1 94 ? -9.110 0.855 16.029 1.00 95.38 94 GLY A C 1
ATOM 732 O O . GLY A 1 94 ? -8.615 0.352 17.037 1.00 95.38 94 GLY A O 1
ATOM 733 N N . GLN A 1 95 ? -9.245 0.160 14.892 1.00 95.44 95 GLN A N 1
ATOM 734 C CA . GLN A 1 95 ? -8.753 -1.208 14.740 1.00 95.44 95 GLN A CA 1
ATOM 735 C C . GLN A 1 95 ? -7.276 -1.200 14.311 1.00 95.44 95 GLN A C 1
ATOM 737 O O . GLN A 1 95 ? -6.955 -0.604 13.282 1.00 95.44 95 GLN A O 1
ATOM 742 N N . PRO A 1 96 ? -6.367 -1.881 15.035 1.00 97.12 96 PRO A N 1
ATOM 743 C CA . PRO A 1 96 ? -4.990 -2.044 14.579 1.00 97.12 96 PRO A CA 1
ATOM 744 C C . PRO A 1 96 ? -4.935 -2.788 13.241 1.00 97.12 96 PRO A C 1
ATOM 746 O O . PRO A 1 96 ? -5.671 -3.751 13.035 1.00 97.12 96 PRO A O 1
ATOM 749 N N . VAL A 1 97 ? -4.050 -2.375 12.341 1.00 98.06 97 VAL A N 1
ATOM 750 C CA . VAL A 1 97 ? -3.849 -2.975 11.019 1.00 98.06 97 VAL A CA 1
ATOM 751 C C . VAL A 1 97 ? -2.385 -3.365 10.858 1.00 98.06 97 VAL A C 1
ATOM 753 O O . VAL A 1 97 ? -1.498 -2.546 11.091 1.00 98.06 97 VAL A O 1
ATOM 756 N N . THR A 1 98 ? -2.144 -4.594 10.406 1.00 98.25 98 THR A N 1
ATOM 757 C CA . THR A 1 98 ? -0.846 -5.061 9.907 1.00 98.25 98 THR A CA 1
ATOM 758 C C . THR A 1 98 ? -0.946 -5.179 8.392 1.00 98.25 98 THR A C 1
ATOM 760 O O . THR A 1 98 ? -1.685 -6.024 7.884 1.00 98.25 98 THR A O 1
ATOM 763 N N . LEU A 1 99 ? -0.227 -4.325 7.664 1.00 98.62 99 LEU A N 1
ATOM 764 C CA . LEU A 1 99 ? -0.232 -4.299 6.203 1.00 98.62 99 LEU A CA 1
ATOM 765 C C . LEU A 1 99 ? 1.101 -4.804 5.661 1.00 98.62 99 LEU A C 1
ATOM 767 O O . LEU A 1 99 ? 2.145 -4.219 5.944 1.00 98.62 99 LEU A O 1
ATOM 771 N N . THR A 1 100 ? 1.048 -5.850 4.842 1.00 98.81 100 THR A N 1
ATOM 772 C CA . THR A 1 100 ? 2.180 -6.349 4.062 1.00 98.81 100 THR A CA 1
ATOM 773 C C . THR A 1 100 ? 2.038 -5.897 2.615 1.00 98.81 100 THR A C 1
ATOM 775 O O . THR A 1 100 ? 1.070 -6.238 1.935 1.00 98.81 100 THR A O 1
ATOM 778 N N . PHE A 1 101 ? 3.023 -5.150 2.128 1.00 98.81 101 PHE A N 1
ATOM 779 C CA . PHE A 1 101 ? 3.133 -4.772 0.726 1.00 98.81 101 PHE A CA 1
ATOM 780 C C . PHE A 1 101 ? 4.181 -5.645 0.036 1.00 98.81 101 PHE A C 1
ATOM 782 O O . PHE A 1 101 ? 5.310 -5.749 0.517 1.00 98.81 101 PHE A O 1
ATOM 789 N N . ILE A 1 102 ? 3.809 -6.274 -1.077 1.00 98.75 102 ILE A N 1
ATOM 790 C CA . ILE A 1 102 ? 4.679 -7.146 -1.874 1.00 98.75 102 ILE A CA 1
ATOM 791 C C . ILE A 1 102 ? 4.883 -6.502 -3.237 1.00 98.75 102 ILE A C 1
ATOM 793 O O . ILE A 1 102 ? 3.904 -6.189 -3.915 1.00 98.75 102 ILE A O 1
ATOM 797 N N . ASN A 1 103 ? 6.132 -6.368 -3.668 1.00 98.56 103 ASN A N 1
ATOM 798 C CA . ASN A 1 103 ? 6.441 -5.952 -5.026 1.00 98.56 103 ASN A CA 1
ATOM 799 C C . ASN A 1 103 ? 6.535 -7.177 -5.948 1.00 98.56 103 ASN A C 1
ATOM 801 O O . ASN A 1 103 ? 7.525 -7.909 -5.933 1.00 98.56 103 ASN A O 1
ATOM 805 N N . ALA A 1 104 ? 5.484 -7.402 -6.731 1.00 97.94 104 ALA A N 1
ATOM 806 C CA . ALA A 1 104 ? 5.390 -8.449 -7.743 1.00 97.94 104 ALA A CA 1
ATOM 807 C C . ALA A 1 104 ? 5.789 -7.974 -9.156 1.00 97.94 104 ALA A C 1
ATOM 809 O O . ALA A 1 104 ? 5.837 -8.804 -10.062 1.00 97.94 104 ALA A O 1
ATOM 810 N N . GLY A 1 105 ? 6.067 -6.679 -9.332 1.00 96.00 105 GLY A N 1
ATOM 811 C CA . GLY A 1 105 ? 6.508 -6.098 -10.596 1.00 96.00 105 GLY A CA 1
ATOM 812 C C . GLY A 1 105 ? 8.027 -6.115 -10.774 1.00 96.00 105 GLY A C 1
ATOM 813 O O . GLY A 1 105 ? 8.784 -6.705 -10.000 1.00 96.00 105 GLY A O 1
ATOM 814 N N . THR A 1 106 ? 8.472 -5.428 -11.819 1.00 96.38 106 THR A N 1
ATOM 815 C CA . THR A 1 106 ? 9.867 -5.335 -12.276 1.00 96.38 106 THR A CA 1
ATOM 816 C C . THR A 1 106 ? 10.536 -3.999 -11.945 1.00 96.38 106 THR A C 1
ATOM 818 O O . THR A 1 106 ? 11.756 -3.880 -12.070 1.00 96.38 106 THR A O 1
ATOM 821 N N . TYR A 1 107 ? 9.771 -3.020 -11.456 1.00 95.94 107 TYR A N 1
ATOM 822 C CA . TYR A 1 107 ? 10.263 -1.723 -10.988 1.00 95.94 107 TYR A CA 1
ATOM 823 C C . TYR A 1 107 ? 10.210 -1.613 -9.459 1.00 95.94 107 TYR A C 1
ATOM 825 O O . TYR A 1 107 ? 9.489 -2.369 -8.811 1.00 95.94 107 TYR A O 1
ATOM 833 N N . PRO A 1 108 ? 10.955 -0.679 -8.841 1.00 97.62 108 PRO A N 1
ATOM 834 C CA . PRO A 1 108 ? 10.785 -0.368 -7.429 1.00 97.62 108 PRO A CA 1
ATOM 835 C C . PRO A 1 108 ? 9.393 0.206 -7.150 1.00 97.62 108 PRO A C 1
ATOM 837 O O . PRO A 1 108 ? 8.909 1.071 -7.882 1.00 97.62 108 PRO A O 1
ATOM 840 N N . HIS A 1 109 ? 8.780 -0.226 -6.050 1.00 98.38 109 HIS A N 1
ATOM 841 C CA . HIS A 1 109 ? 7.459 0.243 -5.639 1.00 98.38 109 HIS A CA 1
ATOM 842 C C . HIS A 1 109 ? 7.393 0.519 -4.139 1.00 98.38 109 HIS A C 1
ATOM 844 O O . HIS A 1 109 ? 8.188 0.011 -3.349 1.00 98.38 109 HIS A O 1
ATOM 850 N N . ASN A 1 110 ? 6.416 1.326 -3.741 1.00 98.38 110 ASN A N 1
ATOM 851 C CA . ASN A 1 110 ? 6.024 1.537 -2.354 1.00 98.38 110 ASN A CA 1
ATOM 852 C C . ASN A 1 110 ? 4.507 1.717 -2.260 1.00 98.38 110 ASN A C 1
ATOM 854 O O . ASN A 1 110 ? 3.815 1.878 -3.269 1.00 98.38 110 ASN A O 1
ATOM 858 N N . PHE A 1 111 ? 4.017 1.683 -1.028 1.00 98.62 111 PHE A N 1
ATOM 859 C CA . PHE A 1 111 ? 2.648 2.003 -0.670 1.00 98.62 111 PHE A CA 1
ATOM 860 C C . PHE A 1 111 ? 2.666 3.202 0.277 1.00 98.62 111 PHE A C 1
ATOM 862 O O . PHE A 1 111 ? 3.302 3.139 1.331 1.00 98.62 111 PHE A O 1
ATOM 869 N N . THR A 1 112 ? 1.955 4.274 -0.075 1.00 98.56 112 TH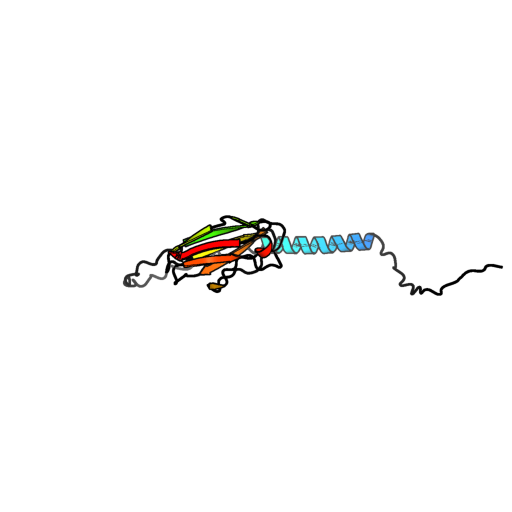R A N 1
ATOM 870 C CA . THR A 1 112 ? 1.874 5.492 0.740 1.00 98.56 112 THR A CA 1
ATOM 871 C C . THR A 1 112 ? 0.446 6.027 0.790 1.00 98.56 112 THR A C 1
ATOM 873 O O . THR A 1 112 ? -0.151 6.274 -0.255 1.00 98.56 112 THR A O 1
ATOM 876 N N . VAL A 1 113 ? -0.072 6.278 1.996 1.00 98.25 113 VAL A N 1
ATOM 877 C CA . VAL A 1 113 ? -1.280 7.079 2.256 1.00 98.25 113 VAL A CA 1
ATOM 878 C C . VAL A 1 113 ? -0.836 8.399 2.886 1.00 98.25 113 VAL A C 1
ATOM 880 O O . VAL A 1 113 ? -0.632 8.480 4.101 1.00 98.25 113 VAL A O 1
ATOM 883 N N . SER A 1 114 ? -0.662 9.433 2.063 1.00 96.50 114 SER A N 1
ATOM 884 C CA . SER A 1 114 ? -0.087 10.716 2.496 1.00 96.50 114 SER A CA 1
ATOM 885 C C . SER A 1 114 ? -0.916 11.402 3.583 1.00 96.50 114 SER A C 1
ATOM 887 O O . SER A 1 114 ? -0.356 11.874 4.569 1.00 96.50 114 SER A O 1
ATOM 889 N N . ASP A 1 115 ? -2.245 11.377 3.457 1.00 96.44 115 ASP A N 1
ATOM 890 C CA . ASP A 1 115 ? -3.175 12.025 4.396 1.00 96.44 115 ASP A CA 1
ATOM 891 C C . ASP A 1 115 ? -3.110 11.447 5.819 1.00 96.44 115 ASP A C 1
ATOM 893 O O . ASP A 1 115 ? -3.488 12.111 6.785 1.00 96.44 115 ASP A O 1
ATOM 897 N N . LEU A 1 116 ? -2.626 10.208 5.949 1.00 95.81 116 LEU A N 1
ATOM 898 C CA . LEU A 1 116 ? -2.491 9.495 7.219 1.00 95.81 116 LEU A CA 1
ATOM 899 C C . LEU A 1 116 ? -1.030 9.322 7.657 1.00 95.81 116 LEU A C 1
ATOM 901 O O . LEU A 1 116 ? -0.784 8.725 8.702 1.00 95.81 116 LEU A O 1
ATOM 905 N N . ASN A 1 117 ? -0.064 9.829 6.881 1.00 96.38 117 ASN A N 1
ATOM 906 C CA . ASN A 1 117 ? 1.369 9.625 7.108 1.00 96.38 117 ASN A CA 1
ATOM 907 C C . ASN A 1 117 ? 1.747 8.135 7.272 1.00 96.38 117 ASN A C 1
ATOM 909 O O . ASN A 1 117 ? 2.558 7.761 8.119 1.00 96.38 117 ASN A O 1
ATOM 913 N N . ILE A 1 118 ? 1.126 7.272 6.464 1.00 97.19 118 ILE A N 1
ATOM 914 C CA . ILE A 1 118 ? 1.398 5.832 6.429 1.00 97.19 118 ILE A CA 1
ATOM 915 C C . ILE A 1 118 ? 2.220 5.557 5.178 1.00 97.19 118 ILE A C 1
ATOM 917 O O . ILE A 1 118 ? 1.784 5.882 4.074 1.00 97.19 118 ILE A O 1
ATOM 921 N N . SER A 1 119 ? 3.389 4.938 5.324 1.00 97.94 119 SER A N 1
ATOM 922 C CA . SER A 1 119 ? 4.196 4.534 4.176 1.00 97.94 119 SER A CA 1
ATOM 923 C C . SER A 1 119 ? 5.021 3.295 4.474 1.00 97.94 119 SER A C 1
ATOM 925 O O . SER A 1 119 ? 5.550 3.148 5.574 1.00 97.94 119 SER A O 1
ATOM 927 N N . THR A 1 120 ? 5.184 2.444 3.466 1.00 98.62 120 THR A N 1
ATOM 928 C CA . THR A 1 120 ? 6.269 1.458 3.430 1.00 98.62 120 THR A CA 1
ATOM 929 C C . THR A 1 120 ? 7.563 2.126 2.975 1.00 98.62 120 THR A C 1
ATOM 931 O O . THR A 1 120 ? 7.546 3.237 2.424 1.00 98.62 120 THR A O 1
ATOM 934 N N . ARG A 1 121 ? 8.690 1.426 3.128 1.00 98.31 121 ARG A N 1
ATOM 935 C CA . ARG A 1 121 ? 9.898 1.742 2.354 1.00 98.31 121 ARG A CA 1
ATOM 936 C C . ARG A 1 121 ? 9.659 1.464 0.865 1.00 98.31 121 ARG A C 1
ATOM 938 O O . ARG A 1 121 ? 8.768 0.694 0.498 1.00 98.31 121 ARG A O 1
ATOM 945 N N . THR A 1 122 ? 10.484 2.061 0.011 1.00 98.38 122 THR A N 1
ATOM 946 C CA . THR A 1 122 ? 10.586 1.633 -1.389 1.00 98.38 122 THR A CA 1
ATOM 947 C C . THR A 1 122 ? 11.301 0.291 -1.450 1.00 98.38 122 THR A C 1
ATOM 949 O O . THR A 1 122 ? 12.403 0.147 -0.920 1.00 98.38 122 THR A O 1
ATOM 952 N N . ILE A 1 123 ? 10.649 -0.689 -2.069 1.00 98.56 123 ILE A N 1
ATOM 953 C CA . ILE A 1 123 ? 11.089 -2.081 -2.145 1.00 98.56 123 ILE A CA 1
ATOM 954 C C . ILE A 1 123 ? 11.383 -2.488 -3.588 1.00 98.56 123 ILE A C 1
ATOM 956 O O . ILE A 1 123 ? 10.689 -2.077 -4.523 1.00 98.56 123 ILE A O 1
ATOM 960 N N . GLN A 1 124 ? 12.429 -3.293 -3.764 1.00 98.31 124 GLN A N 1
ATOM 961 C CA . GLN A 1 124 ? 12.855 -3.804 -5.070 1.00 98.31 124 GLN A CA 1
ATOM 962 C C . GLN A 1 124 ? 11.945 -4.948 -5.561 1.00 98.31 124 GLN A C 1
ATOM 964 O O . GLN A 1 124 ? 11.165 -5.483 -4.768 1.00 98.31 124 GLN A O 1
ATOM 969 N N . PRO A 1 125 ? 12.019 -5.337 -6.847 1.00 98.44 125 PRO A N 1
ATOM 970 C CA . PRO A 1 125 ? 11.305 -6.502 -7.371 1.00 98.44 125 PRO A CA 1
ATOM 971 C C . PRO A 1 125 ? 11.500 -7.758 -6.515 1.00 98.44 125 PRO A C 1
ATOM 973 O O . PRO A 1 125 ? 12.628 -8.122 -6.178 1.00 98.44 125 PRO A O 1
ATOM 976 N N . GLY A 1 126 ? 10.400 -8.423 -6.158 1.00 97.56 126 GLY A N 1
ATOM 977 C CA . GLY A 1 126 ? 10.402 -9.629 -5.326 1.00 97.56 126 GLY A CA 1
ATOM 978 C C . GLY A 1 126 ? 10.580 -9.389 -3.822 1.00 97.56 126 GLY A C 1
ATOM 979 O O . GLY A 1 126 ? 10.516 -10.346 -3.050 1.00 97.56 126 GLY A O 1
ATOM 980 N N . GLU A 1 127 ? 10.784 -8.145 -3.381 1.00 98.50 127 GLU A N 1
ATOM 981 C CA . GLU A 1 127 ? 10.815 -7.805 -1.959 1.00 98.50 127 GLU A CA 1
ATOM 982 C C . GLU A 1 127 ? 9.411 -7.554 -1.386 1.00 98.50 127 GLU A C 1
ATOM 984 O O . GLU A 1 127 ? 8.418 -7.383 -2.098 1.00 98.50 127 GLU A O 1
ATOM 989 N N . GLN A 1 128 ? 9.348 -7.492 -0.055 1.00 98.56 128 GLN A N 1
ATOM 990 C CA . GLN A 1 128 ? 8.172 -7.064 0.690 1.00 98.56 128 GLN A CA 1
ATOM 991 C C . GLN A 1 128 ? 8.550 -6.170 1.875 1.00 98.56 128 GLN A C 1
ATOM 993 O O . GLN A 1 128 ? 9.677 -6.216 2.386 1.00 98.56 128 GLN A O 1
ATOM 998 N N . ASP A 1 129 ? 7.586 -5.378 2.330 1.00 98.75 129 ASP A N 1
ATOM 999 C CA . ASP A 1 129 ? 7.668 -4.597 3.562 1.00 98.75 129 ASP A CA 1
ATOM 1000 C C . ASP A 1 129 ? 6.381 -4.754 4.375 1.00 98.75 129 ASP A C 1
ATOM 1002 O O . ASP A 1 129 ? 5.312 -5.004 3.817 1.00 98.75 129 ASP A O 1
ATOM 1006 N N . THR A 1 130 ? 6.475 -4.669 5.699 1.00 98.62 130 THR A N 1
ATOM 1007 C CA . THR A 1 130 ? 5.316 -4.808 6.592 1.00 98.62 130 THR A CA 1
ATOM 1008 C C . THR A 1 130 ? 5.292 -3.683 7.606 1.00 98.62 130 THR A C 1
ATOM 1010 O O . THR A 1 130 ? 6.265 -3.467 8.325 1.00 98.62 130 THR A O 1
ATOM 1013 N N . ILE A 1 131 ? 4.157 -2.993 7.675 1.00 98.06 131 ILE A N 1
ATOM 1014 C CA . ILE A 1 131 ? 3.933 -1.852 8.560 1.00 98.06 131 ILE A CA 1
ATOM 1015 C C . ILE A 1 131 ? 2.702 -2.085 9.430 1.00 98.06 131 ILE A C 1
ATOM 1017 O O . ILE A 1 131 ? 1.784 -2.817 9.056 1.00 98.06 131 ILE A O 1
ATOM 1021 N N . GLN A 1 132 ? 2.684 -1.444 10.595 1.00 97.94 132 GLN A N 1
ATOM 1022 C CA . GLN A 1 132 ? 1.550 -1.458 11.511 1.00 97.94 132 GLN A CA 1
ATOM 1023 C C . GLN A 1 132 ? 1.037 -0.039 11.722 1.00 97.94 132 GLN A C 1
ATOM 1025 O O . GLN A 1 132 ? 1.827 0.884 11.921 1.00 97.94 132 GLN A O 1
ATOM 1030 N N . PHE A 1 133 ? -0.280 0.133 11.681 1.00 96.81 133 PHE A N 1
ATOM 1031 C CA . PHE A 1 133 ? -0.932 1.415 11.935 1.00 96.81 133 PHE A CA 1
ATOM 1032 C C . PHE A 1 133 ? -2.331 1.207 12.516 1.00 96.81 133 PHE A C 1
ATOM 1034 O O . PHE A 1 133 ? -2.938 0.158 12.328 1.00 96.81 133 PHE A O 1
ATOM 1041 N N . THR A 1 134 ? -2.859 2.224 13.191 1.00 97.19 134 THR A N 1
ATOM 1042 C CA . THR A 1 134 ? -4.235 2.232 13.704 1.00 97.19 134 THR A CA 1
ATOM 1043 C C . THR A 1 134 ? -4.905 3.510 13.208 1.00 97.19 134 THR A C 1
ATOM 1045 O O . THR A 1 134 ? -4.605 4.578 13.742 1.00 97.19 134 THR A O 1
ATOM 1048 N N . PRO A 1 135 ? -5.757 3.451 12.169 1.00 95.12 135 PRO A N 1
ATOM 1049 C CA . PRO A 1 135 ? -6.438 4.638 11.671 1.00 95.12 135 PRO A CA 1
ATOM 1050 C C . PRO A 1 135 ? -7.503 5.066 12.682 1.00 95.12 135 PRO A C 1
ATOM 1052 O O . PRO A 1 135 ? -8.282 4.240 13.141 1.00 95.12 135 PRO A O 1
ATOM 1055 N N . ASP A 1 136 ? -7.553 6.342 13.044 1.00 95.00 136 ASP A N 1
ATOM 1056 C CA . ASP A 1 136 ? -8.482 6.888 14.046 1.00 95.00 136 ASP A CA 1
ATOM 1057 C C . ASP A 1 136 ? -9.606 7.739 13.432 1.00 95.00 136 ASP A C 1
ATOM 1059 O O . ASP A 1 136 ? -10.621 7.995 14.078 1.00 95.00 136 ASP A O 1
ATOM 1063 N N . LYS A 1 137 ? -9.443 8.154 12.173 1.00 94.00 137 LYS A N 1
ATOM 1064 C CA . LYS A 1 137 ? -10.372 9.026 11.450 1.00 94.00 137 LYS A CA 1
ATOM 1065 C C . LYS A 1 137 ? -11.103 8.252 10.353 1.00 94.00 137 LYS A C 1
ATOM 1067 O O . LYS A 1 137 ? -10.454 7.833 9.392 1.00 94.00 137 LYS A O 1
ATOM 1072 N N . PRO A 1 138 ? -12.437 8.102 10.452 1.00 97.38 138 PRO A N 1
ATOM 1073 C CA . PRO A 1 138 ? -13.251 7.618 9.347 1.00 97.38 138 PRO A CA 1
ATOM 1074 C C . PRO A 1 138 ? -13.096 8.510 8.115 1.00 97.38 138 PRO A C 1
ATOM 1076 O O . PRO A 1 138 ? -12.933 9.728 8.229 1.00 97.38 138 PRO A O 1
ATOM 1079 N N . GLY A 1 139 ? -13.170 7.909 6.933 1.00 98.00 139 GLY A N 1
ATOM 1080 C CA . GLY A 1 139 ? -13.010 8.633 5.679 1.00 98.00 139 GLY A CA 1
ATOM 1081 C C . GLY A 1 139 ? -12.519 7.758 4.539 1.00 98.00 139 GLY A C 1
ATOM 1082 O O . GLY A 1 139 ? -12.252 6.567 4.698 1.00 98.00 139 GLY A O 1
ATOM 1083 N N . GLN A 1 140 ? -12.406 8.372 3.367 1.00 98.38 140 GLN A N 1
ATOM 1084 C CA . GLN A 1 140 ? -11.813 7.753 2.193 1.00 98.38 140 GLN A CA 1
ATOM 1085 C C . GLN A 1 140 ? -10.480 8.434 1.898 1.00 98.38 140 GLN A C 1
ATOM 1087 O O . GLN A 1 140 ? -10.420 9.654 1.766 1.00 98.38 140 GLN A O 1
ATOM 1092 N N . PHE A 1 141 ? -9.429 7.632 1.787 1.00 98.38 141 PHE A N 1
ATOM 1093 C CA . PHE A 1 141 ? -8.063 8.073 1.552 1.00 98.38 141 PHE A CA 1
ATOM 1094 C C . PHE A 1 141 ? -7.514 7.387 0.307 1.00 98.38 141 PHE A C 1
ATOM 1096 O O . PHE A 1 141 ? -7.865 6.245 0.004 1.00 98.38 141 PHE A O 1
ATOM 1103 N N . THR A 1 142 ? -6.629 8.068 -0.409 1.00 98.31 142 THR A N 1
ATOM 1104 C CA . THR A 1 142 ? -5.943 7.476 -1.561 1.00 98.31 142 THR A CA 1
ATOM 1105 C C . THR A 1 142 ? -4.597 6.928 -1.110 1.00 98.31 142 THR A C 1
ATOM 1107 O O . THR A 1 142 ? -3.832 7.641 -0.458 1.00 98.31 142 THR A O 1
ATOM 1110 N N . TYR A 1 143 ? -4.288 5.684 -1.470 1.00 98.25 143 TYR A N 1
ATOM 1111 C CA . TYR A 1 143 ? -2.912 5.201 -1.444 1.00 98.25 143 TYR A CA 1
ATOM 1112 C C . TYR A 1 143 ? -2.297 5.254 -2.835 1.00 98.25 143 TYR A C 1
ATOM 1114 O O . TYR A 1 143 ? -2.965 5.019 -3.840 1.00 98.25 143 TYR A O 1
ATOM 1122 N N . THR A 1 144 ? -1.012 5.576 -2.892 1.00 98.12 144 THR A N 1
ATOM 1123 C CA . THR A 1 144 ? -0.269 5.779 -4.138 1.00 98.12 144 THR A CA 1
ATOM 1124 C C . THR A 1 144 ? 1.112 5.143 -4.056 1.00 98.12 144 THR A C 1
ATOM 1126 O O . THR A 1 144 ? 1.620 4.892 -2.960 1.00 98.12 144 THR A O 1
ATOM 1129 N N . CYS A 1 145 ? 1.721 4.898 -5.217 1.00 97.50 145 CYS A N 1
ATOM 1130 C CA . CYS A 1 145 ? 3.160 4.680 -5.307 1.00 97.50 145 CYS A CA 1
ATOM 1131 C C . CYS A 1 145 ? 3.855 6.007 -5.634 1.00 97.50 145 CYS A C 1
ATOM 1133 O O . CYS A 1 145 ? 3.571 6.624 -6.661 1.00 97.50 145 CYS A O 1
ATOM 1135 N N . THR A 1 146 ? 4.775 6.436 -4.772 1.00 96.56 146 THR A N 1
ATOM 1136 C CA . THR A 1 146 ? 5.490 7.721 -4.879 1.00 96.56 146 THR A CA 1
ATOM 1137 C C . THR A 1 146 ? 6.790 7.634 -5.683 1.00 96.56 146 THR A C 1
ATOM 1139 O O . THR A 1 146 ? 7.548 8.599 -5.738 1.00 96.56 146 THR A O 1
ATOM 1142 N N . VAL A 1 147 ? 7.062 6.486 -6.309 1.00 94.75 147 VAL A N 1
ATOM 1143 C CA . VAL A 1 147 ? 8.211 6.309 -7.204 1.00 94.75 147 VAL A CA 1
ATOM 1144 C C . VAL A 1 147 ? 7.931 7.026 -8.526 1.00 94.75 147 VAL A C 1
ATOM 1146 O O . VAL A 1 147 ? 6.990 6.681 -9.240 1.00 94.75 147 VAL A O 1
ATOM 1149 N N . ASP A 1 148 ? 8.755 8.029 -8.829 1.00 92.88 148 ASP A N 1
ATOM 1150 C CA . ASP A 1 148 ? 8.736 8.829 -10.056 1.00 92.88 148 ASP A CA 1
ATOM 1151 C C . ASP A 1 148 ? 7.319 9.246 -10.498 1.00 92.88 148 ASP A C 1
ATOM 1153 O O . ASP A 1 148 ? 6.645 10.030 -9.828 1.00 92.88 148 ASP A O 1
ATOM 1157 N N . THR A 1 149 ? 6.854 8.735 -11.639 1.00 89.38 149 THR A N 1
ATOM 1158 C CA . THR A 1 149 ? 5.544 9.033 -12.232 1.00 89.38 149 THR A CA 1
ATOM 1159 C C . THR A 1 149 ? 4.557 7.871 -12.094 1.00 89.38 149 THR A C 1
ATOM 1161 O O . THR A 1 149 ? 3.532 7.858 -12.780 1.00 89.38 149 THR A O 1
ATOM 1164 N N . HIS A 1 150 ? 4.817 6.889 -11.223 1.00 92.19 150 HIS A N 1
ATOM 1165 C CA . HIS A 1 150 ? 3.984 5.684 -11.122 1.00 92.19 150 HIS A CA 1
ATOM 1166 C C . HIS A 1 150 ? 2.535 6.013 -10.740 1.00 92.19 150 HIS A C 1
ATOM 1168 O O . HIS A 1 150 ? 1.611 5.537 -11.400 1.00 92.19 150 HIS A O 1
ATOM 1174 N N . ALA A 1 151 ? 2.313 6.887 -9.751 1.00 90.94 151 ALA A N 1
ATOM 1175 C CA . ALA A 1 151 ? 0.967 7.364 -9.416 1.00 90.94 151 ALA A CA 1
ATOM 1176 C C . ALA A 1 151 ? 0.290 8.091 -10.591 1.00 90.94 151 ALA A C 1
ATOM 1178 O O . ALA A 1 151 ? -0.874 7.832 -10.886 1.00 90.94 151 ALA A O 1
ATOM 1179 N N . ALA A 1 152 ? 1.026 8.954 -11.304 1.00 92.06 152 ALA A N 1
ATOM 1180 C CA . ALA A 1 152 ? 0.519 9.656 -12.488 1.00 92.06 152 ALA A CA 1
ATOM 1181 C C . ALA A 1 152 ? 0.189 8.700 -13.651 1.00 92.06 152 ALA A C 1
ATOM 1183 O O . ALA A 1 152 ? -0.645 9.018 -14.494 1.00 92.06 152 ALA A O 1
ATOM 1184 N N . SER A 1 153 ? 0.807 7.518 -13.661 1.00 93.50 153 SER A N 1
ATOM 1185 C CA . SER A 1 153 ? 0.547 6.432 -14.613 1.00 93.50 153 SER A CA 1
ATOM 1186 C C . SER A 1 153 ? -0.608 5.517 -14.181 1.00 93.50 153 SER A C 1
ATOM 1188 O O . SER A 1 153 ? -0.896 4.540 -14.865 1.00 93.50 153 SER A O 1
ATOM 1190 N N . GLY A 1 154 ? -1.282 5.828 -13.068 1.00 93.50 154 GLY A N 1
ATOM 1191 C CA . GLY A 1 154 ? -2.455 5.098 -12.582 1.00 93.50 154 GLY A CA 1
ATOM 1192 C C . GLY A 1 154 ? -2.210 4.215 -11.360 1.00 93.50 154 GLY A C 1
ATOM 1193 O O . GLY A 1 154 ? -3.145 3.550 -10.919 1.00 93.50 154 GLY A O 1
ATOM 1194 N N . MET A 1 155 ? -1.006 4.228 -10.771 1.00 97.81 155 MET A N 1
ATOM 1195 C CA . MET A 1 155 ? -0.697 3.435 -9.576 1.00 97.81 155 MET A CA 1
ATOM 1196 C C . MET A 1 155 ? -1.271 4.062 -8.308 1.00 97.81 155 MET A C 1
ATOM 1198 O O . MET A 1 155 ? -0.557 4.626 -7.469 1.00 97.81 155 MET A O 1
ATOM 1202 N N . THR A 1 156 ? -2.589 3.971 -8.191 1.00 97.94 156 THR A N 1
ATOM 1203 C CA . THR A 1 156 ? -3.377 4.484 -7.078 1.00 97.94 156 THR A CA 1
ATOM 1204 C C . THR A 1 156 ? -4.407 3.447 -6.637 1.00 97.94 156 THR A C 1
ATOM 1206 O O . THR A 1 156 ? -4.757 2.524 -7.374 1.00 97.94 156 THR A O 1
ATOM 1209 N N . GLY A 1 157 ? -4.874 3.575 -5.404 1.00 98.12 157 GLY A N 1
ATOM 1210 C CA . GLY A 1 157 ? -5.989 2.803 -4.881 1.00 98.12 157 GLY A CA 1
ATOM 1211 C C . GLY A 1 157 ? -6.630 3.495 -3.687 1.00 98.12 157 GLY A C 1
ATOM 1212 O O . GLY A 1 157 ? -6.228 4.592 -3.293 1.00 98.12 157 GLY A O 1
ATOM 1213 N N . THR A 1 158 ? -7.661 2.876 -3.123 1.00 98.62 158 THR A N 1
ATOM 1214 C CA . THR A 1 158 ? -8.531 3.515 -2.130 1.00 98.62 158 THR A CA 1
ATOM 1215 C C . THR A 1 158 ? -8.534 2.779 -0.796 1.00 98.62 158 THR A C 1
ATOM 1217 O O . THR A 1 158 ? -8.900 1.609 -0.714 1.00 98.62 158 THR A O 1
ATOM 1220 N N . LEU A 1 159 ? -8.192 3.486 0.277 1.00 98.44 159 LEU A N 1
ATOM 1221 C CA . LEU A 1 159 ? -8.384 3.052 1.656 1.00 98.44 159 LEU A CA 1
ATOM 1222 C C . LEU A 1 159 ? -9.668 3.681 2.205 1.00 98.44 159 LEU A C 1
ATOM 1224 O O . LEU A 1 159 ? -9.758 4.897 2.338 1.00 98.44 159 LEU A O 1
ATOM 1228 N N . THR A 1 160 ? -10.650 2.859 2.560 1.00 98.62 160 THR A N 1
ATOM 1229 C CA . THR A 1 160 ? -11.846 3.300 3.290 1.00 98.62 160 THR A CA 1
ATOM 1230 C C . THR A 1 160 ? -11.688 2.972 4.770 1.00 98.62 160 THR A C 1
ATOM 1232 O O . THR A 1 160 ? -11.457 1.817 5.122 1.00 98.62 160 THR A O 1
ATOM 1235 N N . VAL A 1 161 ? -11.830 3.967 5.639 1.00 98.19 161 VAL A N 1
ATOM 1236 C CA . VAL A 1 161 ? -11.885 3.806 7.096 1.00 98.19 161 VAL A CA 1
ATOM 1237 C C . VAL A 1 161 ? -13.332 4.021 7.539 1.00 98.19 161 VAL A C 1
ATOM 1239 O O . VAL A 1 161 ? -13.892 5.090 7.282 1.00 98.19 161 VAL A O 1
ATOM 1242 N N . GLN A 1 162 ? -13.934 3.003 8.155 1.00 96.19 162 GLN A N 1
ATOM 1243 C CA . GLN A 1 162 ? -15.323 3.002 8.640 1.00 96.19 162 GLN A CA 1
ATOM 1244 C C . GLN A 1 162 ? -15.413 3.197 10.148 1.00 96.19 162 GLN A C 1
ATOM 1246 O O . GLN A 1 162 ? -14.549 2.637 10.860 1.00 96.19 162 GLN A O 1
#

Organism: NCBI:txid1797257

Solvent-accessible surface area (backbone atoms only — not comparable to full-atom values): 9847 Å² total; per-residue (Å²): 137,91,76,82,85,86,83,92,75,86,80,85,82,76,79,76,74,78,74,55,71,67,59,56,52,52,50,52,52,52,51,48,52,52,52,50,49,50,54,50,47,71,67,61,76,76,77,87,80,90,77,88,79,77,91,72,80,72,78,85,70,76,79,68,80,72,68,84,75,75,72,62,45,79,44,73,36,38,34,39,86,46,36,44,44,66,43,60,48,79,49,49,43,71,41,37,32,40,40,36,43,33,26,72,26,87,55,66,42,38,50,31,28,71,97,74,75,43,65,54,67,80,32,50,54,75,34,70,46,76,50,74,53,59,50,74,64,62,46,80,45,58,31,32,25,80,49,88,59,34,36,83,65,53,12,48,32,38,42,36,29,82

Secondary structure (DSSP, 8-state):
--------------------HHHHHHHHHHHHHHHHHHHHHHHHS------------------------PPPEEEEEEEETTEEESSEEEE-TT--EEEEEEE-SSS-B--EEGGGTEEPPPB-TT-EEEEEE---S-EEEEEE--STTTTTTT-EEEEEE-

pLDDT: mean 83.39, std 18.0, range [46.25, 98.81]

Radius of gyration: 29.4 Å; Cα contacts (8 Å, |Δi|>4): 244; chains: 1; bounding box: 65×49×96 Å

Nearest PDB structures (foldseek):
  4hcf-assembly2_B  TM=9.161E-01  e=3.675E-11  Bacillus anthracis str. Ames
  5tk2-assembly3_C  TM=9.502E-01  e=2.483E-10  Bacillus anthracis str. Ames
  6l9s-assembly1_A  TM=9.075E-01  e=1.008E-09  Roseiflexus castenholzii DSM 13941
  1iby-assembly1_C  TM=9.146E-01  e=7.663E-08  Nitrosomonas europaea
  7deg-assembly1_E  TM=5.643E-01  e=1.544E-07  Aquifex aeolicus

Mean predicted aligned error: 16.83 Å